Protein AF-A3IUS6-F1 (afdb_monomer_lite)

Foldseek 3Di:
DDPVVVLVVDQADPLPRHSQKDFDFADPVRHTDIDHPVAAAAEEAPDPVCPVVPDPSRYHHDDPPPPPPDDDDDDDDDPDDPVRHVVVVVVVVCCVVVPVCPPPPDPNPDPDPVVVVVSVVVCVVVVVVVVVVD

Radius of gyration: 18.73 Å; chains: 1; bounding box: 46×40×48 Å

Secondary structure (DSSP, 8-state):
--GGGGTTTSPPPTTT----EEEEEE-TT-PEEEEESS---EEE-S-GGGTTTS-GGGEEE--TT----S------S----THHHHHHHHHHHHHHHH-GGGSTTSTT--S-HHHHHHHHHHHHHHHHHHHHT-

pLDDT: mean 70.01, std 17.96, range [26.89, 92.12]

Organism: NCBI:txid391612

Sequence (134 aa):
MDKESFFSSRPPCPYCGSHQILKNGSTHHKKPKFLCKEYGKFYTDLWESYCGVIPQERHYPSTKKSGETTRIEQGNASRFPRQAQVLFERLNNTLRHRCSRLVRKNLAFSKNFFNHEGAILYFIHHYNEEILST

Struct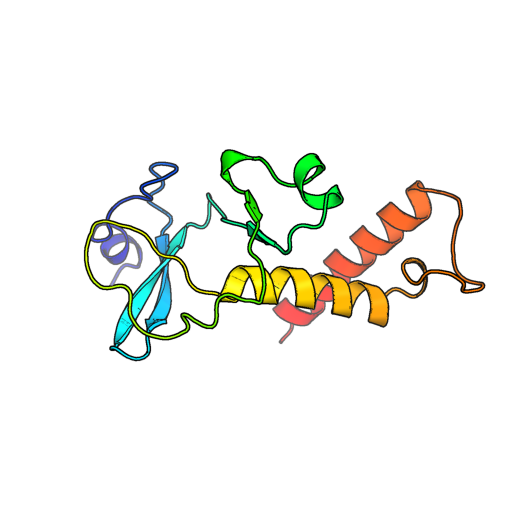ure (mmCIF, N/CA/C/O backbone):
data_AF-A3IUS6-F1
#
_entry.id   AF-A3IUS6-F1
#
loop_
_atom_site.group_PDB
_atom_site.id
_atom_site.type_symbol
_atom_site.label_atom_id
_atom_site.label_alt_id
_atom_site.label_comp_id
_atom_site.label_asym_id
_atom_site.label_entity_id
_atom_site.label_seq_id
_atom_site.pdbx_PDB_ins_code
_atom_site.Cartn_x
_atom_site.Cartn_y
_atom_site.Cartn_z
_atom_site.occupancy
_atom_site.B_iso_or_equiv
_atom_site.auth_seq_id
_atom_site.auth_comp_id
_atom_site.auth_asym_id
_atom_site.auth_atom_id
_atom_site.pdbx_PDB_model_num
ATOM 1 N N . MET A 1 1 ? -12.407 -17.652 28.741 1.00 43.22 1 MET A N 1
ATOM 2 C CA . MET A 1 1 ? -13.001 -16.320 28.472 1.00 43.22 1 MET A CA 1
ATOM 3 C C . MET A 1 1 ? -12.761 -16.037 27.010 1.00 43.22 1 MET A C 1
ATOM 5 O O . MET A 1 1 ? -11.655 -15.687 26.604 1.00 43.22 1 MET A O 1
ATOM 9 N N . ASP A 1 2 ? -13.770 -16.347 26.213 1.00 38.16 2 ASP A N 1
ATOM 10 C CA . ASP A 1 2 ? -13.546 -16.851 24.866 1.00 38.16 2 ASP A CA 1
ATOM 11 C C . ASP A 1 2 ? -13.690 -15.693 23.883 1.00 38.16 2 ASP A C 1
ATOM 13 O O . ASP A 1 2 ? -14.685 -14.962 23.903 1.00 38.16 2 ASP A O 1
ATOM 17 N N . LYS A 1 3 ? -12.654 -15.497 23.055 1.00 47.94 3 LYS A N 1
ATOM 18 C CA . LYS A 1 3 ? -12.496 -14.359 22.129 1.00 47.94 3 LYS A CA 1
ATOM 19 C C . LYS A 1 3 ? -13.707 -14.158 21.205 1.00 47.94 3 LYS A C 1
ATOM 21 O O . LYS A 1 3 ? -13.915 -13.049 20.724 1.00 47.94 3 LYS A O 1
ATOM 26 N N . GLU A 1 4 ? -14.508 -15.200 21.004 1.00 45.62 4 GLU A N 1
ATOM 27 C CA . GLU A 1 4 ? -15.715 -15.212 20.174 1.00 45.62 4 GLU A CA 1
ATOM 28 C C . GLU A 1 4 ? -16.864 -14.370 20.749 1.00 45.62 4 GLU A C 1
ATOM 30 O O . GLU A 1 4 ? -17.549 -13.668 20.008 1.00 45.62 4 GLU A O 1
ATOM 35 N N . SER A 1 5 ? -17.019 -14.326 22.076 1.00 43.44 5 SER A N 1
ATOM 36 C CA . SER A 1 5 ? -18.108 -13.581 22.738 1.00 43.44 5 SER A CA 1
ATOM 37 C C . SER A 1 5 ? -17.967 -12.052 22.655 1.00 43.44 5 SER A C 1
ATOM 39 O O . SER A 1 5 ? -18.907 -11.316 22.946 1.00 43.44 5 SER A O 1
ATOM 41 N N . PHE A 1 6 ? -16.804 -11.549 22.227 1.00 49.06 6 PHE A N 1
ATOM 42 C CA . PHE A 1 6 ? -16.534 -10.114 22.093 1.00 49.06 6 PHE A CA 1
ATOM 43 C C . PHE A 1 6 ? -16.810 -9.567 20.678 1.00 49.06 6 PHE A C 1
ATOM 45 O O . PHE A 1 6 ? -16.893 -8.347 20.497 1.00 49.06 6 PHE A O 1
ATOM 52 N N . PHE A 1 7 ? -16.943 -10.439 19.669 1.00 49.06 7 PHE A N 1
ATOM 53 C CA . PHE A 1 7 ? -17.258 -10.049 18.286 1.00 49.06 7 PHE A CA 1
ATOM 54 C C . PHE A 1 7 ? -18.763 -9.866 18.050 1.00 49.06 7 PHE A C 1
ATOM 56 O O . PHE A 1 7 ? -19.148 -9.033 17.233 1.00 49.06 7 PHE A O 1
ATOM 63 N N . SER A 1 8 ? -19.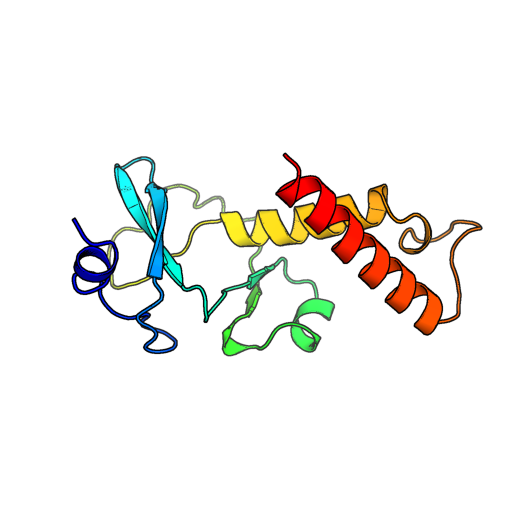608 -10.558 18.815 1.00 48.47 8 SER A N 1
ATOM 64 C CA . SER A 1 8 ? -21.072 -10.549 18.677 1.00 48.47 8 SER A CA 1
ATOM 65 C C . SER A 1 8 ? -21.768 -9.268 19.162 1.00 48.47 8 SER A C 1
ATOM 67 O O . SER A 1 8 ? 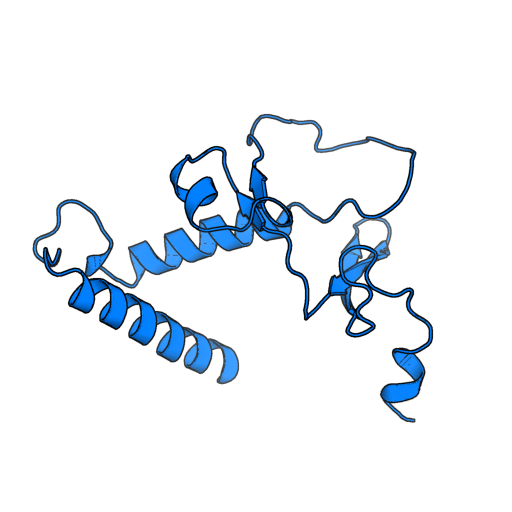-22.931 -9.052 18.841 1.00 48.47 8 SER A O 1
ATOM 69 N N . SER A 1 9 ? -21.078 -8.379 19.889 1.00 59.34 9 SER A N 1
ATOM 70 C CA . SER A 1 9 ? -21.637 -7.098 20.367 1.00 59.34 9 SER A CA 1
ATOM 71 C C . SER A 1 9 ? -21.362 -5.901 19.445 1.00 59.34 9 SER A C 1
ATOM 73 O O . SER A 1 9 ? -21.796 -4.783 19.734 1.00 59.34 9 SER A O 1
ATOM 75 N N . ARG A 1 10 ? -20.624 -6.092 18.343 1.00 67.56 10 ARG A N 1
ATOM 76 C CA . ARG A 1 10 ? -20.264 -5.008 17.414 1.00 67.56 10 ARG A CA 1
ATOM 77 C C . ARG A 1 10 ? -21.195 -5.025 16.203 1.00 67.56 10 ARG A C 1
ATOM 79 O O . ARG A 1 10 ? -21.385 -6.092 15.621 1.00 67.56 10 ARG A O 1
ATOM 86 N N . PRO A 1 11 ? -21.746 -3.869 15.786 1.00 71.06 11 PRO A N 1
ATOM 87 C CA . PRO A 1 11 ? -22.602 -3.826 14.607 1.00 71.06 11 PRO A CA 1
ATOM 88 C C . PRO A 1 11 ? -21.811 -4.283 13.370 1.00 71.06 11 PRO A C 1
ATOM 90 O O . PRO A 1 11 ? -20.635 -3.926 13.272 1.00 71.06 11 PRO A O 1
ATOM 93 N N . PRO A 1 12 ? -22.417 -5.051 12.443 1.00 77.06 12 PRO A N 1
ATOM 94 C CA . PRO A 1 12 ? -21.766 -5.468 11.204 1.00 77.06 12 PRO A CA 1
ATOM 95 C C . PRO A 1 12 ? -21.303 -4.273 10.373 1.00 77.06 12 PRO A C 1
ATOM 97 O O . PRO A 1 12 ? -21.762 -3.139 10.541 1.00 77.06 12 PRO A O 1
ATOM 100 N N . CYS A 1 13 ? -20.374 -4.529 9.456 1.00 78.06 13 CYS A N 1
ATOM 101 C CA . CYS A 1 13 ? -19.839 -3.491 8.596 1.00 78.06 13 CYS A CA 1
ATOM 102 C C . CYS A 1 13 ? -20.983 -2.937 7.735 1.00 78.06 13 CYS A C 1
ATOM 104 O O . CYS A 1 13 ? -21.588 -3.706 6.991 1.00 78.06 13 CYS A O 1
ATOM 106 N N . PRO A 1 14 ? -21.258 -1.623 7.751 1.00 77.69 14 PRO A N 1
ATOM 107 C CA . PRO A 1 14 ? -22.374 -1.058 6.991 1.00 77.69 14 PRO A CA 1
ATOM 108 C C . PRO A 1 14 ? -22.154 -1.080 5.468 1.00 77.69 14 PRO A C 1
ATOM 110 O O . PRO A 1 14 ? -23.047 -0.692 4.729 1.00 77.69 14 PRO A O 1
ATOM 113 N N . TYR A 1 15 ? -20.971 -1.500 5.001 1.00 77.00 15 TYR A N 1
ATOM 114 C CA . TYR A 1 15 ? -20.605 -1.542 3.581 1.00 77.00 15 TYR A CA 1
ATOM 115 C C . TYR A 1 15 ? -20.627 -2.951 2.990 1.00 77.00 15 TYR A C 1
ATOM 117 O O . TYR A 1 15 ? -21.012 -3.119 1.843 1.00 77.00 15 TYR A O 1
ATOM 125 N N . CYS A 1 16 ? -20.211 -3.960 3.760 1.00 80.56 16 CYS A N 1
ATOM 126 C CA . CYS A 1 16 ? -20.125 -5.342 3.279 1.00 80.56 16 CYS A CA 1
ATOM 127 C C . CYS A 1 16 ? -20.898 -6.352 4.137 1.00 80.56 16 CYS A C 1
ATOM 129 O O . CYS A 1 16 ? -20.854 -7.540 3.851 1.00 80.56 16 CYS A O 1
ATOM 131 N N . GLY A 1 17 ? -21.542 -5.924 5.226 1.00 80.56 17 GLY A N 1
ATOM 132 C CA . GLY A 1 17 ? -22.251 -6.813 6.154 1.00 80.56 17 GLY A CA 1
ATOM 133 C C . GLY A 1 17 ? -21.351 -7.672 7.051 1.00 80.56 17 GLY A C 1
ATOM 134 O O . GLY A 1 17 ? -21.850 -8.346 7.944 1.00 80.56 17 GLY A O 1
ATOM 135 N N . SER A 1 18 ? -20.028 -7.627 6.872 1.00 80.69 18 SER A N 1
ATOM 136 C CA . SER A 1 18 ? -19.083 -8.464 7.617 1.00 80.69 18 SER A CA 1
ATOM 137 C C . SER A 1 18 ? -19.109 -8.229 9.128 1.00 80.69 18 SER A C 1
ATOM 139 O O . SER A 1 18 ? -19.086 -7.084 9.594 1.00 80.69 18 SER A O 1
ATOM 141 N N . HIS A 1 19 ? -19.033 -9.317 9.895 1.00 81.12 19 HIS A N 1
ATOM 142 C CA . HIS A 1 19 ? -18.819 -9.295 11.345 1.00 81.12 19 HIS A CA 1
ATOM 143 C C . HIS A 1 19 ? -17.333 -9.262 11.742 1.00 81.12 19 HIS A C 1
ATOM 145 O O . HIS A 1 19 ? -17.008 -9.139 12.925 1.00 81.12 19 HIS A O 1
ATOM 151 N N . GLN A 1 20 ? -16.405 -9.302 10.777 1.00 78.88 20 GLN A N 1
ATOM 152 C CA . GLN A 1 20 ? -14.964 -9.250 11.038 1.00 78.88 20 GLN A CA 1
ATOM 153 C C . GLN A 1 20 ? -14.476 -7.820 11.327 1.00 78.88 20 GLN A C 1
ATOM 155 O O . GLN A 1 20 ? -13.698 -7.229 10.568 1.00 78.88 20 GLN A O 1
ATOM 160 N N . ILE A 1 21 ? -14.941 -7.244 12.439 1.00 76.50 21 ILE A N 1
ATOM 161 C CA . ILE A 1 21 ? -14.640 -5.864 12.830 1.00 76.50 21 ILE A CA 1
ATOM 162 C C . ILE A 1 21 ? -13.682 -5.797 14.019 1.00 76.50 21 ILE A C 1
ATOM 164 O O . ILE A 1 21 ? -14.003 -6.122 15.167 1.00 76.50 21 ILE A O 1
ATOM 168 N N . LEU A 1 22 ? -12.500 -5.251 13.757 1.00 76.88 22 LEU A N 1
ATOM 169 C CA . LEU A 1 22 ? -11.464 -4.981 14.744 1.00 76.88 22 LEU A CA 1
ATOM 170 C C . LEU A 1 22 ? -11.601 -3.572 15.324 1.00 76.88 22 LEU A C 1
ATOM 172 O O . LEU A 1 22 ? -12.021 -2.644 14.641 1.00 76.88 22 LEU A O 1
ATOM 176 N N . LYS A 1 23 ? -11.193 -3.383 16.582 1.00 72.06 23 LYS A N 1
ATOM 177 C CA . LYS A 1 23 ? -11.064 -2.045 17.175 1.00 72.06 23 LYS A CA 1
ATOM 178 C C . LYS A 1 23 ? -9.696 -1.492 16.773 1.00 72.06 23 LYS A C 1
ATOM 180 O O . LYS A 1 23 ? -8.691 -2.140 17.031 1.00 72.06 23 LYS A O 1
ATOM 185 N N . ASN A 1 24 ? -9.660 -0.311 16.166 1.00 73.50 24 ASN A N 1
ATOM 186 C CA . ASN A 1 24 ? -8.455 0.332 15.636 1.00 73.50 24 ASN A CA 1
ATOM 187 C C . ASN A 1 24 ? -8.134 1.632 16.397 1.00 73.50 24 ASN A C 1
ATOM 189 O O . ASN A 1 24 ? -8.155 2.735 15.845 1.00 73.50 24 ASN A O 1
ATOM 193 N N . GLY A 1 25 ? -7.913 1.499 17.706 1.00 72.88 25 GLY A N 1
ATOM 194 C CA . GLY A 1 25 ? -7.660 2.621 18.611 1.00 72.88 25 GLY A CA 1
ATOM 195 C C . GLY A 1 25 ? -8.907 3.451 18.938 1.00 72.88 25 GLY A C 1
ATOM 196 O O . GLY A 1 25 ? -10.044 2.982 18.842 1.00 72.88 25 GLY A O 1
ATOM 197 N N . SER A 1 26 ? -8.678 4.700 19.342 1.00 74.00 26 SER A N 1
ATOM 198 C CA . SER A 1 26 ? -9.722 5.660 19.707 1.00 74.00 26 SER A CA 1
ATOM 199 C C . SER A 1 26 ? -9.434 7.035 19.100 1.00 74.00 26 SER A C 1
ATOM 201 O O . SER A 1 26 ? -8.311 7.343 18.696 1.00 74.00 26 SER A O 1
ATOM 203 N N . THR A 1 27 ? -10.454 7.877 18.977 1.00 71.19 27 THR A N 1
ATOM 204 C CA . THR A 1 27 ? -10.281 9.298 18.647 1.00 71.19 27 THR A CA 1
ATOM 205 C C . THR A 1 27 ? -9.746 10.073 19.855 1.00 71.19 27 THR A C 1
ATOM 207 O O . THR A 1 27 ? -9.766 9.569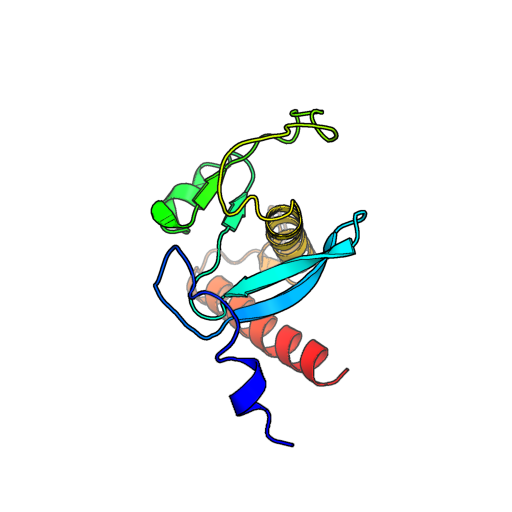 20.976 1.00 71.19 27 THR A O 1
ATOM 210 N N . HIS A 1 28 ? -9.325 11.325 19.642 1.00 66.19 28 HIS A N 1
ATOM 211 C CA . HIS A 1 28 ? -8.977 12.251 20.728 1.00 66.19 28 HIS A CA 1
ATOM 212 C C . HIS A 1 28 ? -10.104 12.363 21.778 1.00 66.19 28 HIS A C 1
ATOM 214 O O . HIS A 1 28 ? -9.852 12.374 22.975 1.00 66.19 28 HIS A O 1
ATOM 220 N N . HIS A 1 29 ? -11.368 12.306 21.339 1.00 76.56 29 HIS A N 1
ATOM 221 C CA . HIS A 1 29 ? -12.554 12.270 22.207 1.00 76.56 29 HIS A CA 1
ATOM 222 C C . HIS A 1 29 ? -12.855 10.883 22.804 1.00 76.56 29 HIS A C 1
ATOM 224 O O . HIS A 1 29 ? -13.990 10.613 23.187 1.00 76.56 29 HIS A O 1
ATOM 230 N N . LYS A 1 30 ? -11.879 9.967 22.822 1.00 73.75 30 LYS A N 1
ATOM 231 C CA . LYS A 1 30 ? -11.981 8.594 23.349 1.00 73.75 30 LYS A CA 1
ATOM 232 C C . LYS A 1 30 ? -13.057 7.712 22.692 1.00 73.75 30 LYS A C 1
ATOM 234 O O . LYS A 1 30 ? -13.296 6.603 23.162 1.00 73.75 30 LYS A O 1
ATOM 239 N N . LYS A 1 31 ? -13.659 8.135 21.571 1.00 74.06 31 LYS A N 1
ATOM 240 C CA . LYS A 1 31 ? -14.602 7.293 20.816 1.00 74.06 31 LYS A CA 1
ATOM 241 C C . LYS A 1 31 ? -13.833 6.161 20.128 1.00 74.06 31 LYS A C 1
ATOM 243 O O . LYS A 1 31 ? -12.838 6.458 19.458 1.00 74.06 31 LYS A O 1
ATOM 248 N N . PRO A 1 32 ? -14.257 4.893 20.265 1.00 69.38 32 PRO A N 1
ATOM 249 C CA . PRO A 1 32 ? -13.564 3.773 19.647 1.00 69.38 32 PRO A CA 1
ATOM 250 C C . PRO A 1 32 ? -13.644 3.877 18.123 1.00 69.38 32 PRO A C 1
ATOM 252 O O . PRO A 1 32 ? -14.680 4.229 17.559 1.00 69.38 32 PRO A O 1
ATOM 255 N N . LYS A 1 33 ? -12.536 3.568 17.457 1.00 72.19 33 LYS A N 1
ATOM 256 C CA . LYS A 1 33 ? -12.489 3.395 16.006 1.00 72.19 33 LYS A CA 1
ATOM 257 C C . LYS A 1 33 ? -12.570 1.915 15.687 1.00 72.19 33 LYS A C 1
ATOM 259 O O . LYS A 1 33 ? -12.034 1.091 16.425 1.00 72.19 33 LYS A O 1
ATOM 264 N N . PHE A 1 34 ? -13.183 1.594 14.559 1.00 74.75 34 PHE A N 1
ATOM 265 C CA . PHE A 1 34 ? -13.336 0.226 14.094 1.00 74.75 34 PHE A CA 1
ATOM 266 C C . PHE A 1 34 ? -12.820 0.081 12.661 1.00 74.75 34 PHE A C 1
ATOM 268 O O . PHE A 1 34 ? -12.863 1.037 11.887 1.00 74.75 34 PHE A O 1
ATOM 275 N N . LEU A 1 35 ? -12.304 -1.098 12.329 1.00 73.25 35 LEU A N 1
ATOM 276 C CA . LEU A 1 35 ? -11.772 -1.464 11.022 1.00 73.25 35 LEU A CA 1
ATOM 277 C C . LEU A 1 35 ? -12.378 -2.806 10.605 1.00 73.25 35 LEU A C 1
ATOM 279 O O . LEU A 1 35 ? -12.314 -3.769 11.367 1.00 73.25 35 LEU A O 1
ATOM 283 N N . CYS A 1 36 ? -12.949 -2.867 9.405 1.00 80.69 36 CYS A N 1
ATOM 284 C CA . CYS A 1 36 ? -13.383 -4.121 8.800 1.00 80.69 36 CYS A CA 1
ATOM 285 C C . CYS A 1 36 ? -12.180 -4.799 8.131 1.00 80.69 36 CYS A C 1
ATOM 287 O O . CYS A 1 36 ? -11.440 -4.136 7.405 1.00 80.69 36 CYS A O 1
ATOM 289 N N . LYS A 1 37 ? -11.981 -6.100 8.370 1.00 77.88 37 LYS A N 1
ATOM 290 C CA . LYS A 1 37 ? -10.917 -6.871 7.703 1.00 77.88 37 LYS A CA 1
ATOM 291 C C . LYS A 1 37 ? -11.202 -7.128 6.223 1.00 77.88 37 LYS A C 1
ATOM 293 O O . LYS A 1 37 ? -10.272 -7.180 5.430 1.00 77.88 37 LYS A O 1
ATOM 298 N N . GLU A 1 38 ? -12.472 -7.278 5.866 1.00 77.94 38 GLU A N 1
ATOM 299 C CA . GLU A 1 38 ? -12.891 -7.686 4.520 1.00 77.94 38 GLU A CA 1
ATOM 300 C C . GLU A 1 38 ? -13.137 -6.493 3.587 1.00 77.94 38 GLU A C 1
ATOM 302 O O . GLU A 1 38 ? -13.006 -6.612 2.371 1.00 77.94 38 GLU A O 1
ATOM 307 N N . TYR A 1 39 ? -13.454 -5.319 4.142 1.00 76.12 39 TYR A N 1
ATOM 308 C CA . TYR A 1 39 ? -13.745 -4.115 3.367 1.00 76.12 39 TYR A CA 1
ATOM 309 C C . TYR A 1 39 ? -12.861 -2.943 3.791 1.00 76.12 39 TYR A C 1
ATOM 311 O O . TYR A 1 39 ? -13.039 -2.345 4.855 1.00 76.12 39 TYR A O 1
ATOM 319 N N . GLY A 1 40 ? -11.911 -2.601 2.920 1.00 75.38 40 GLY A N 1
ATOM 320 C CA . GLY A 1 40 ? -11.021 -1.453 3.069 1.00 75.38 40 GLY A CA 1
ATOM 321 C C . GLY A 1 40 ? -11.499 -0.240 2.273 1.00 75.38 40 GLY A C 1
ATOM 322 O O . GLY A 1 40 ? -11.955 -0.374 1.141 1.00 75.38 40 GLY A O 1
ATOM 323 N N . LYS A 1 41 ? -11.350 0.952 2.856 1.00 75.44 41 LYS A N 1
ATOM 324 C CA . LYS A 1 41 ? -11.527 2.232 2.160 1.00 75.44 41 LYS A CA 1
ATOM 325 C C . LYS A 1 41 ? -10.169 2.849 1.858 1.00 75.44 41 LYS A C 1
ATOM 327 O O . LYS A 1 41 ? -9.334 2.949 2.759 1.00 75.44 41 LYS A O 1
ATOM 332 N N . PHE A 1 42 ? -9.982 3.319 0.632 1.00 74.94 42 PHE A N 1
ATOM 333 C CA . PHE A 1 42 ? -8.750 3.948 0.177 1.00 74.94 42 PHE A CA 1
ATOM 334 C C . PHE A 1 42 ? -8.996 5.423 -0.074 1.00 74.94 42 PHE A C 1
ATOM 336 O O . PHE A 1 42 ? -9.763 5.805 -0.954 1.00 74.94 42 PHE A O 1
ATOM 343 N N . TYR A 1 43 ? -8.324 6.250 0.711 1.00 73.62 43 TYR A N 1
ATOM 344 C CA . TYR A 1 43 ? -8.305 7.683 0.490 1.00 73.62 43 TYR A CA 1
ATOM 345 C C . TYR A 1 43 ? -7.032 7.998 -0.270 1.00 73.62 43 TYR A C 1
ATOM 347 O O . TYR A 1 43 ? -5.964 7.538 0.123 1.00 73.62 43 TYR A O 1
ATOM 355 N N . THR A 1 44 ? -7.123 8.746 -1.353 1.00 73.25 44 THR A N 1
ATOM 356 C CA . THR A 1 44 ? -5.949 9.120 -2.146 1.00 73.25 44 THR A CA 1
ATOM 357 C C . THR A 1 44 ? -6.012 10.599 -2.476 1.00 73.25 44 THR A C 1
ATOM 359 O O . THR A 1 44 ? -7.043 11.240 -2.275 1.00 73.25 44 THR A O 1
ATOM 362 N N . ASP A 1 45 ? -4.927 11.151 -3.005 1.00 73.19 45 ASP A N 1
ATOM 363 C CA . ASP A 1 45 ? -5.027 12.419 -3.720 1.00 73.19 45 ASP A CA 1
ATOM 364 C C . ASP A 1 45 ? -5.807 12.228 -5.041 1.00 73.19 45 ASP A C 1
ATOM 366 O O . ASP A 1 45 ? -6.185 11.112 -5.415 1.00 73.19 45 ASP A O 1
ATOM 370 N N . LEU A 1 46 ? -6.096 13.333 -5.731 1.00 73.62 46 LEU A N 1
ATOM 371 C CA . LEU A 1 46 ? -6.819 13.347 -7.009 1.00 73.62 46 LEU A CA 1
ATOM 372 C C . LEU A 1 46 ? -5.970 12.826 -8.188 1.00 73.62 46 LEU A C 1
ATOM 374 O O . LEU A 1 46 ? -6.178 13.249 -9.325 1.00 73.62 46 LEU A O 1
ATOM 378 N N . TRP A 1 47 ? -4.978 11.962 -7.953 1.00 80.56 47 TRP A N 1
ATOM 379 C CA . TRP A 1 47 ? -4.178 11.428 -9.045 1.00 80.56 47 TRP A CA 1
ATOM 380 C C . TRP A 1 47 ? -4.967 10.385 -9.846 1.00 80.56 47 TRP A C 1
ATOM 382 O O . TRP A 1 47 ? -5.396 9.355 -9.324 1.00 80.56 47 TRP A O 1
ATOM 392 N N . GLU A 1 48 ? -5.129 10.663 -11.140 1.00 81.50 48 GLU A N 1
ATOM 393 C CA . GLU A 1 48 ? -5.963 9.899 -12.076 1.00 81.50 48 GLU A CA 1
ATOM 394 C C . GLU A 1 48 ? -5.625 8.405 -12.134 1.00 81.50 48 GLU A C 1
ATOM 396 O O . GLU A 1 48 ? -6.515 7.570 -12.283 1.00 81.50 48 GLU A O 1
ATOM 401 N N . SER A 1 49 ? -4.357 8.035 -11.930 1.00 81.88 49 SER A N 1
ATOM 402 C CA . SER A 1 49 ? -3.942 6.630 -11.948 1.00 81.88 49 SER A CA 1
ATOM 403 C C . SER A 1 49 ? -4.652 5.770 -10.901 1.00 81.88 49 SER A C 1
ATOM 405 O O . SER A 1 49 ? -4.754 4.561 -11.084 1.00 81.88 49 SER A O 1
ATOM 407 N N . TYR A 1 50 ? -5.140 6.354 -9.802 1.00 80.56 50 TYR A N 1
ATOM 408 C CA . TYR A 1 50 ? -5.840 5.589 -8.769 1.00 80.56 50 TYR A CA 1
ATOM 409 C C . TYR A 1 50 ? -7.237 5.149 -9.185 1.00 80.56 50 TYR A C 1
ATOM 411 O O . TYR A 1 50 ? -7.662 4.075 -8.764 1.00 80.56 50 TYR A O 1
ATOM 419 N N . CYS A 1 51 ? -7.904 5.905 -10.058 1.00 81.00 51 CYS A N 1
ATOM 420 C CA . CYS A 1 51 ? -9.243 5.573 -10.543 1.00 81.00 51 CYS A CA 1
ATOM 421 C C . CYS A 1 51 ? -9.272 4.232 -11.296 1.00 81.00 51 CYS A C 1
ATOM 423 O O . CYS A 1 51 ? -10.272 3.525 -11.252 1.00 81.00 51 CYS A O 1
ATOM 425 N N . GLY A 1 52 ? -8.174 3.869 -11.971 1.00 83.06 52 GLY A N 1
ATOM 426 C CA . GLY A 1 52 ? -8.059 2.608 -12.711 1.00 83.06 52 GLY A CA 1
ATOM 427 C C . GLY A 1 52 ? -7.576 1.411 -11.884 1.00 83.06 52 GLY A C 1
ATOM 428 O O . GLY A 1 52 ? -7.614 0.288 -12.374 1.00 83.06 52 GLY A O 1
ATOM 429 N N . VAL A 1 53 ? -7.097 1.633 -10.655 1.00 83.81 53 VAL A N 1
ATOM 430 C CA . VAL A 1 53 ? -6.488 0.585 -9.808 1.00 83.81 53 VAL A CA 1
ATOM 431 C C . VAL A 1 53 ? -7.358 0.262 -8.595 1.00 83.81 53 VAL A C 1
ATOM 433 O O . VAL A 1 53 ? -7.422 -0.886 -8.155 1.00 83.81 53 VAL A O 1
ATOM 436 N N . ILE A 1 54 ? -8.028 1.266 -8.031 1.00 82.38 54 ILE A N 1
ATOM 437 C CA . ILE A 1 54 ? -8.843 1.128 -6.826 1.00 82.38 54 ILE A CA 1
ATOM 438 C C . ILE A 1 54 ? -10.316 1.066 -7.241 1.00 82.38 54 ILE A C 1
ATOM 440 O O . ILE A 1 54 ? -10.770 1.958 -7.953 1.00 82.38 54 ILE A O 1
ATOM 444 N N . PRO A 1 55 ? -11.099 0.073 -6.776 1.00 85.31 55 PRO A N 1
ATOM 445 C CA . PRO A 1 55 ? -12.523 0.015 -7.091 1.00 85.31 55 PRO A CA 1
ATOM 446 C C . PRO A 1 55 ? -13.251 1.280 -6.648 1.00 85.31 55 PRO A C 1
ATOM 448 O O . PRO A 1 55 ? -13.060 1.736 -5.519 1.00 85.31 55 PRO A O 1
ATOM 451 N N . GLN A 1 56 ? -14.116 1.804 -7.515 1.00 83.75 56 GLN A N 1
ATOM 452 C CA . GLN A 1 56 ? -14.793 3.088 -7.324 1.00 83.75 56 GLN A CA 1
ATOM 453 C C . GLN A 1 56 ? -15.577 3.160 -6.002 1.00 83.75 56 GLN A C 1
ATOM 455 O O . GLN A 1 56 ? -15.536 4.167 -5.307 1.00 83.75 56 GLN A O 1
ATOM 460 N N . GLU A 1 57 ? -16.204 2.057 -5.590 1.00 82.56 57 GLU A N 1
ATOM 461 C CA . GLU A 1 57 ? -16.940 1.922 -4.318 1.00 82.56 57 GLU A CA 1
ATOM 462 C C . GLU A 1 57 ? -16.043 2.063 -3.071 1.00 82.56 57 GLU A C 1
ATOM 464 O O . GLU A 1 57 ? -16.507 2.366 -1.966 1.00 82.56 57 GLU A O 1
ATOM 469 N N . ARG A 1 58 ? -14.739 1.820 -3.239 1.00 80.38 58 ARG A N 1
ATOM 470 C CA . ARG A 1 58 ? -13.714 1.842 -2.187 1.00 80.38 58 ARG A CA 1
ATOM 471 C C . ARG A 1 58 ? -12.789 3.055 -2.285 1.00 80.38 58 ARG A C 1
ATOM 473 O O . ARG A 1 58 ? -12.014 3.275 -1.351 1.00 80.38 58 ARG A O 1
ATOM 480 N N . HIS A 1 59 ? -12.855 3.821 -3.375 1.00 82.06 59 HIS A N 1
ATOM 481 C CA . HIS A 1 59 ? -11.971 4.946 -3.672 1.00 82.06 59 HIS A CA 1
ATOM 482 C C . HIS A 1 59 ? -12.589 6.280 -3.244 1.00 82.06 59 HIS A C 1
ATOM 484 O O . HIS A 1 59 ? -13.661 6.666 -3.695 1.00 82.06 59 HIS A O 1
ATOM 490 N N . TYR A 1 60 ? -11.890 7.004 -2.372 1.00 76.81 60 TYR A N 1
ATOM 491 C CA . TYR A 1 60 ? -12.319 8.294 -1.833 1.00 76.81 60 TYR A CA 1
ATOM 492 C C . TYR A 1 60 ? -11.232 9.352 -2.071 1.00 76.81 60 TYR A C 1
ATOM 494 O O . TYR A 1 60 ? -10.423 9.618 -1.172 1.00 76.81 60 TYR A O 1
ATOM 502 N N . PRO A 1 61 ? -11.162 9.946 -3.273 1.00 73.56 61 PRO A N 1
ATOM 503 C CA . PRO A 1 61 ? -10.168 10.966 -3.571 1.00 73.56 61 PRO A CA 1
ATOM 504 C C . PRO A 1 61 ? -10.428 12.245 -2.757 1.00 73.56 61 PRO A C 1
ATOM 506 O O . PRO A 1 61 ? -11.566 12.691 -2.616 1.00 73.56 61 PRO A O 1
ATOM 509 N N . SER A 1 62 ? -9.374 12.841 -2.198 1.00 71.62 62 SER A N 1
ATOM 510 C CA . SER A 1 62 ? -9.463 14.002 -1.306 1.00 71.62 62 SER A CA 1
ATOM 511 C C . SER A 1 62 ? -8.310 14.981 -1.535 1.00 71.62 62 SER A C 1
ATOM 513 O O . SER A 1 62 ? -7.152 14.588 -1.684 1.00 71.62 62 SER A O 1
ATOM 515 N N . THR A 1 63 ? -8.603 16.284 -1.532 1.00 59.97 63 THR A N 1
ATOM 516 C CA . THR A 1 63 ? -7.578 17.330 -1.637 1.00 59.97 63 THR A CA 1
ATOM 517 C C . THR A 1 63 ? -7.046 17.710 -0.257 1.00 59.97 63 THR A C 1
ATOM 519 O O . THR A 1 63 ? -7.796 17.906 0.698 1.00 59.97 63 THR A O 1
ATOM 522 N N . LYS A 1 64 ? -5.721 17.886 -0.146 1.00 51.97 64 LYS A N 1
ATOM 523 C CA . LYS A 1 64 ? -5.052 18.346 1.091 1.00 51.97 64 LYS A CA 1
ATOM 524 C C . LYS A 1 64 ? -5.526 19.736 1.573 1.00 51.97 64 LYS A C 1
ATOM 526 O O . LYS A 1 64 ? -5.219 20.108 2.698 1.00 51.97 64 LYS A O 1
ATOM 531 N N . LYS A 1 65 ? -6.281 20.494 0.761 1.00 42.53 65 LYS A N 1
ATOM 532 C CA . LYS A 1 65 ? -6.793 21.846 1.066 1.00 42.53 65 LYS A CA 1
ATOM 533 C C . LYS A 1 65 ? -8.231 21.872 1.610 1.00 42.53 65 LYS A C 1
ATOM 535 O O . LYS A 1 65 ? -8.990 22.778 1.295 1.00 42.53 65 LYS A O 1
ATOM 540 N N . SER A 1 66 ? -8.595 20.941 2.483 1.00 39.72 66 SER A N 1
ATOM 541 C CA . SER A 1 66 ? -9.635 21.229 3.476 1.00 39.72 66 SER A CA 1
ATOM 542 C C . SER A 1 66 ? -8.960 21.382 4.833 1.00 39.72 66 SER A C 1
ATOM 544 O O . SER A 1 66 ? -8.788 20.434 5.595 1.00 39.72 66 SER A O 1
ATOM 546 N N . GLY A 1 67 ? -8.589 22.622 5.154 1.00 39.09 67 GLY A N 1
ATOM 547 C CA . GLY A 1 67 ? -8.294 23.061 6.520 1.00 39.09 67 GLY A CA 1
ATOM 548 C C . GLY A 1 67 ? -9.505 22.976 7.462 1.00 39.09 67 GLY A C 1
ATOM 549 O O . GLY A 1 67 ? -9.527 23.647 8.483 1.00 39.09 67 GLY A O 1
ATOM 550 N N . GLU A 1 68 ? -10.496 22.132 7.171 1.00 36.66 68 GLU A N 1
ATOM 551 C CA . GLU A 1 68 ? -11.559 21.725 8.090 1.00 36.66 68 GLU A CA 1
ATOM 552 C C . GLU A 1 68 ? -11.078 20.528 8.916 1.00 36.66 68 GLU A C 1
ATOM 554 O O . GLU A 1 68 ? -11.680 19.455 9.000 1.00 36.66 68 GLU A O 1
ATOM 559 N N . THR A 1 69 ? -9.922 20.702 9.550 1.00 35.56 69 THR A N 1
ATOM 560 C CA . THR A 1 69 ? -9.399 19.768 10.545 1.00 35.56 69 THR A CA 1
ATOM 561 C C . THR A 1 69 ? -10.145 19.844 11.880 1.00 35.56 69 THR A C 1
ATOM 563 O O . THR A 1 69 ? -9.800 19.090 12.790 1.00 35.56 69 THR A O 1
ATOM 566 N N . THR A 1 70 ? -11.200 20.657 11.986 1.00 29.59 70 THR A N 1
ATOM 567 C CA . THR A 1 70 ? -11.967 20.871 13.214 1.00 29.59 70 THR A CA 1
ATOM 568 C C . THR A 1 70 ? -13.440 21.100 12.861 1.00 29.59 70 THR A C 1
ATOM 570 O O . THR A 1 70 ? -13.757 22.051 12.164 1.00 29.59 70 THR A O 1
ATOM 573 N N . ARG A 1 71 ? -14.330 20.245 13.383 1.00 31.94 71 ARG A N 1
ATOM 574 C CA . ARG A 1 71 ? -15.795 20.425 13.449 1.00 31.94 71 ARG A CA 1
ATOM 575 C C . ARG A 1 71 ? -16.590 20.350 12.128 1.00 31.94 71 ARG A C 1
ATOM 577 O O . ARG A 1 71 ? -16.909 21.353 11.515 1.00 31.94 71 ARG A O 1
ATOM 584 N N . ILE A 1 72 ? -17.085 19.147 11.823 1.00 28.25 72 ILE A N 1
ATOM 585 C CA . ILE A 1 72 ? -18.445 18.985 11.283 1.00 28.25 72 ILE A CA 1
ATOM 586 C C . ILE A 1 72 ? -19.141 17.974 12.188 1.00 28.25 72 ILE A C 1
ATOM 588 O O . ILE A 1 72 ? -18.860 16.772 12.173 1.00 28.25 72 ILE A O 1
ATOM 592 N N . GLU A 1 73 ? -19.956 18.533 13.068 1.00 34.94 73 GLU A N 1
ATOM 593 C CA . GLU A 1 73 ? -20.907 17.829 13.904 1.00 34.94 73 GLU A CA 1
ATOM 594 C C . GLU A 1 73 ? -22.096 17.377 13.048 1.00 34.94 73 GLU A C 1
ATOM 596 O O . GLU A 1 73 ? -22.433 18.016 12.058 1.00 34.94 73 GLU A O 1
ATOM 601 N N . GLN A 1 74 ? -22.733 16.305 13.525 1.00 30.50 74 GLN A N 1
ATOM 602 C CA . GLN A 1 74 ? -24.085 15.840 13.201 1.00 30.50 74 GLN A CA 1
ATOM 603 C C . GLN A 1 74 ? -24.288 15.081 11.879 1.00 30.50 74 GLN A C 1
ATOM 605 O O . GLN A 1 74 ? -23.913 15.511 10.797 1.00 30.50 74 GLN A O 1
ATOM 610 N N . GLY A 1 75 ? -24.942 13.922 12.013 1.00 26.89 75 GLY A N 1
ATOM 611 C CA . GLY A 1 75 ? -25.532 13.172 10.907 1.00 26.89 75 GLY A CA 1
ATOM 612 C C . GLY A 1 75 ? -24.761 11.925 10.482 1.00 26.89 75 GLY A C 1
ATOM 613 O O . GLY A 1 75 ? -24.005 11.961 9.526 1.00 26.89 75 GLY A O 1
ATOM 614 N N . ASN A 1 76 ? -25.039 10.815 11.169 1.00 27.67 76 ASN A N 1
ATOM 615 C CA . ASN A 1 76 ? -25.073 9.447 10.635 1.00 27.67 76 ASN A CA 1
ATOM 616 C C . ASN A 1 76 ? -23.761 8.816 10.120 1.00 27.67 76 ASN A C 1
ATOM 618 O O . ASN A 1 76 ? -23.187 9.201 9.115 1.00 27.67 76 ASN A O 1
ATOM 622 N N . ALA A 1 77 ? -23.353 7.762 10.836 1.00 39.09 77 ALA A N 1
ATOM 623 C CA . ALA A 1 77 ? -22.502 6.646 10.419 1.00 39.09 77 ALA A CA 1
ATOM 624 C C . ALA A 1 77 ? -21.230 6.946 9.584 1.00 39.09 77 ALA A C 1
ATOM 626 O O . ALA A 1 77 ? -21.266 7.316 8.419 1.00 39.09 77 ALA A O 1
ATOM 627 N N . SER A 1 78 ? -20.075 6.537 10.132 1.00 35.19 78 SER A N 1
ATOM 628 C CA . SER A 1 78 ? -18.877 6.099 9.381 1.00 35.19 78 SER A CA 1
ATOM 629 C C . SER A 1 78 ? -17.935 7.141 8.739 1.00 35.19 78 SER A C 1
ATOM 631 O O . SER A 1 78 ? -17.403 6.925 7.647 1.00 35.19 78 SER A O 1
ATOM 633 N N . ARG A 1 79 ? -17.583 8.220 9.453 1.00 42.19 79 ARG A N 1
ATOM 634 C CA . ARG A 1 79 ? -16.462 9.095 9.046 1.00 42.19 79 ARG A CA 1
ATOM 635 C C . ARG A 1 79 ? -15.115 8.507 9.495 1.00 42.19 79 ARG A C 1
ATOM 637 O O . ARG A 1 79 ? -14.655 8.722 10.616 1.00 42.19 79 ARG A O 1
ATOM 644 N N . PHE A 1 80 ? -14.527 7.692 8.621 1.00 41.47 80 PHE A N 1
ATOM 645 C CA . PHE A 1 80 ? -13.220 7.056 8.800 1.00 41.47 80 PHE A CA 1
ATOM 646 C C . PHE A 1 80 ? -12.073 8.091 8.824 1.00 41.47 80 PHE A C 1
ATOM 648 O O . PHE A 1 80 ? -12.173 9.153 8.209 1.00 41.47 80 PHE A O 1
ATOM 655 N N . PRO A 1 81 ? -10.985 7.820 9.569 1.00 43.22 81 PRO A N 1
ATOM 656 C CA . PRO A 1 81 ? -9.925 8.788 9.834 1.00 43.22 81 PRO A CA 1
ATOM 657 C C . PRO A 1 81 ? -9.014 9.015 8.619 1.00 43.22 81 PRO A C 1
ATOM 659 O O . PRO A 1 81 ? -8.761 8.095 7.848 1.00 43.22 81 PRO A O 1
ATOM 662 N N . ARG A 1 82 ? -8.388 10.203 8.570 1.00 40.53 82 ARG A N 1
ATOM 663 C CA . ARG A 1 82 ? -7.280 10.636 7.679 1.00 40.53 82 ARG A CA 1
ATOM 664 C C . ARG A 1 82 ? -6.083 9.664 7.551 1.00 40.53 82 ARG A C 1
ATOM 666 O O . ARG A 1 82 ? -5.105 9.966 6.880 1.00 40.53 82 ARG A O 1
ATOM 673 N N . GLN A 1 83 ? -6.115 8.521 8.230 1.00 39.84 83 GLN A N 1
ATOM 674 C CA . GLN A 1 83 ? -5.018 7.568 8.347 1.00 39.84 83 GLN A CA 1
ATOM 675 C C . GLN A 1 83 ? -4.794 6.780 7.050 1.00 3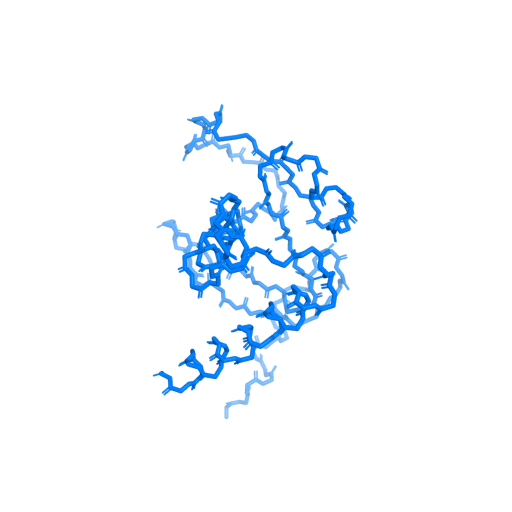9.84 83 GLN A C 1
ATOM 677 O O . GLN A 1 83 ? -3.649 6.539 6.698 1.00 39.84 83 GLN A O 1
ATOM 682 N N . ALA A 1 84 ? -5.847 6.444 6.299 1.00 44.06 84 ALA A N 1
ATOM 683 C CA . ALA A 1 84 ? -5.714 5.637 5.081 1.00 44.06 84 ALA A CA 1
ATOM 684 C C . ALA A 1 84 ? -5.046 6.382 3.903 1.00 44.06 84 ALA A C 1
ATOM 686 O O . ALA A 1 84 ? -4.255 5.768 3.193 1.00 44.06 84 ALA A O 1
ATOM 687 N N . GLN A 1 85 ? -5.248 7.700 3.756 1.00 48.06 85 GLN A N 1
ATOM 688 C CA . GLN A 1 85 ? -4.510 8.508 2.765 1.00 48.06 85 GLN A CA 1
ATOM 689 C C . GLN A 1 85 ? -3.017 8.541 3.063 1.00 48.06 85 GLN A C 1
ATOM 691 O O . GLN A 1 85 ? -2.176 8.291 2.202 1.00 48.06 85 GLN A O 1
ATOM 696 N N . VAL A 1 86 ? -2.697 8.799 4.328 1.00 53.06 86 VAL A N 1
ATOM 697 C CA . VAL A 1 86 ? -1.322 8.828 4.809 1.00 53.06 86 VAL A CA 1
ATOM 698 C C . VAL A 1 86 ? -0.652 7.461 4.629 1.00 53.06 86 VAL A C 1
ATOM 700 O O . VAL A 1 86 ? 0.534 7.417 4.326 1.00 53.06 86 VAL A O 1
ATOM 703 N N . LEU A 1 87 ? -1.385 6.350 4.765 1.00 63.12 87 LEU A N 1
ATOM 704 C CA . LEU A 1 87 ? -0.843 5.006 4.542 1.00 63.12 87 LEU A CA 1
ATOM 705 C C . LEU A 1 87 ? -0.457 4.765 3.078 1.00 63.12 87 LEU A C 1
ATOM 707 O O . LEU A 1 87 ? 0.638 4.267 2.833 1.00 63.12 87 LEU A O 1
ATOM 711 N N . PHE A 1 88 ? -1.298 5.154 2.116 1.00 69.12 88 PHE A N 1
ATOM 712 C CA . PHE A 1 88 ? -1.000 4.941 0.697 1.00 69.12 88 PHE A CA 1
ATOM 713 C C . PHE A 1 88 ? 0.166 5.820 0.213 1.00 69.12 88 PHE A C 1
ATOM 715 O O . PHE A 1 88 ? 1.097 5.332 -0.428 1.00 69.12 88 PHE A O 1
ATOM 722 N N . GLU A 1 89 ? 0.176 7.104 0.589 1.00 72.25 89 GLU A N 1
ATOM 723 C CA . GLU A 1 89 ? 1.288 8.014 0.277 1.00 72.25 89 GLU A CA 1
ATOM 724 C C . GLU A 1 89 ? 2.607 7.535 0.911 1.00 72.25 89 GLU A C 1
ATOM 726 O O . GLU A 1 89 ? 3.647 7.524 0.249 1.00 72.25 89 GLU A O 1
ATOM 731 N N . ARG A 1 90 ? 2.574 7.085 2.176 1.00 73.62 90 ARG A N 1
ATOM 732 C CA . ARG A 1 90 ? 3.754 6.528 2.858 1.00 73.62 90 ARG A CA 1
ATOM 733 C C . ARG A 1 90 ? 4.249 5.256 2.190 1.00 73.62 90 ARG A C 1
ATOM 735 O O . ARG A 1 90 ? 5.451 5.136 1.996 1.00 73.62 90 ARG A O 1
ATOM 742 N N . LEU A 1 91 ? 3.354 4.343 1.817 1.00 79.31 91 LEU A N 1
ATOM 743 C CA . LEU A 1 91 ? 3.720 3.109 1.125 1.00 79.31 91 LEU A CA 1
ATOM 744 C C . LEU A 1 91 ? 4.426 3.413 -0.198 1.00 79.31 91 LEU A C 1
ATOM 746 O O . LEU A 1 91 ? 5.507 2.887 -0.450 1.00 79.31 91 LEU A O 1
ATOM 750 N N . ASN A 1 92 ? 3.863 4.315 -1.004 1.00 79.81 92 ASN A N 1
ATOM 751 C CA . ASN A 1 92 ? 4.480 4.754 -2.253 1.00 79.81 92 ASN A CA 1
ATOM 752 C C . ASN A 1 92 ? 5.854 5.383 -2.032 1.00 79.81 92 ASN A C 1
ATOM 754 O O . ASN A 1 92 ? 6.774 5.143 -2.815 1.00 79.81 92 ASN A O 1
ATOM 758 N N . ASN A 1 93 ? 6.002 6.183 -0.977 1.00 82.81 93 ASN A N 1
ATOM 759 C CA . ASN A 1 93 ? 7.289 6.771 -0.649 1.00 82.81 93 ASN A CA 1
ATOM 760 C C . ASN A 1 93 ? 8.306 5.685 -0.265 1.00 82.81 93 ASN A C 1
ATOM 762 O O . ASN A 1 93 ? 9.396 5.639 -0.830 1.00 82.81 93 ASN A O 1
ATOM 766 N N . THR A 1 94 ? 7.932 4.754 0.616 1.00 86.25 94 THR A N 1
ATOM 767 C CA . THR A 1 94 ? 8.773 3.613 1.003 1.00 86.25 94 THR A CA 1
ATOM 768 C C . THR A 1 94 ? 9.191 2.786 -0.211 1.00 86.25 94 THR A C 1
ATOM 770 O O . THR A 1 94 ? 10.374 2.493 -0.367 1.00 86.25 94 THR A O 1
ATOM 773 N N . LEU A 1 95 ? 8.251 2.469 -1.105 1.00 86.25 95 LEU A N 1
ATOM 774 C CA . LEU A 1 95 ? 8.516 1.750 -2.351 1.00 86.25 95 LEU A CA 1
ATOM 775 C C . LEU A 1 95 ? 9.540 2.482 -3.221 1.00 86.25 95 LEU A C 1
ATOM 777 O O . LEU A 1 95 ? 10.494 1.864 -3.683 1.00 86.25 95 LEU A O 1
ATOM 781 N N . ARG A 1 96 ? 9.397 3.798 -3.415 1.00 82.75 96 ARG A N 1
ATOM 782 C CA . ARG A 1 96 ? 10.362 4.595 -4.195 1.00 82.75 96 ARG A CA 1
ATOM 783 C C . ARG A 1 96 ? 11.740 4.647 -3.544 1.00 82.75 96 ARG A C 1
ATOM 785 O O . ARG A 1 96 ? 12.739 4.577 -4.249 1.00 82.75 96 ARG A O 1
ATOM 792 N N . HIS A 1 97 ? 11.804 4.775 -2.223 1.00 84.69 97 HIS A N 1
ATOM 793 C CA . HIS A 1 97 ? 13.078 4.857 -1.511 1.00 84.69 97 HIS A CA 1
ATOM 794 C C . HIS A 1 97 ? 13.811 3.514 -1.446 1.00 84.69 97 HIS A C 1
ATOM 796 O O . HIS A 1 97 ? 15.037 3.492 -1.521 1.00 84.69 97 HIS A O 1
ATOM 802 N N . ARG A 1 98 ? 13.084 2.400 -1.314 1.00 86.06 98 ARG A N 1
ATOM 803 C CA . ARG A 1 98 ? 13.672 1.062 -1.133 1.00 86.06 98 ARG A CA 1
ATOM 804 C C . ARG A 1 98 ? 13.804 0.267 -2.430 1.00 86.06 98 ARG A C 1
ATOM 806 O O . ARG A 1 98 ? 14.665 -0.600 -2.518 1.00 86.06 98 ARG A O 1
ATOM 813 N N . CYS A 1 99 ? 12.997 0.566 -3.445 1.00 86.56 99 CYS A N 1
ATOM 814 C CA . CYS A 1 99 ? 13.073 -0.063 -4.758 1.00 86.56 99 CYS A CA 1
ATOM 815 C C . CYS A 1 99 ? 13.539 0.961 -5.799 1.00 86.56 99 CYS A C 1
ATOM 817 O O . CYS A 1 99 ? 12.739 1.673 -6.410 1.00 86.56 99 CYS A O 1
ATOM 819 N N . SER A 1 100 ? 14.856 1.012 -6.034 1.00 82.62 100 SER A N 1
ATOM 820 C CA . SER A 1 100 ? 15.460 1.943 -6.997 1.00 82.62 100 SER A CA 1
ATOM 821 C C . SER A 1 100 ? 14.856 1.802 -8.397 1.00 82.62 100 SER A C 1
ATOM 823 O O . SER A 1 100 ? 14.676 2.800 -9.084 1.00 82.62 100 SER A O 1
ATOM 825 N N . ARG A 1 101 ? 14.416 0.605 -8.799 1.00 82.69 101 ARG A N 1
ATOM 826 C CA . ARG A 1 101 ? 13.756 0.360 -10.094 1.00 82.69 101 ARG A CA 1
ATOM 827 C C . ARG A 1 101 ? 12.498 1.217 -10.319 1.00 82.69 101 ARG A C 1
ATOM 829 O O . ARG A 1 101 ? 12.169 1.492 -11.467 1.00 82.69 101 ARG A O 1
ATOM 836 N N . LEU A 1 102 ? 11.832 1.689 -9.260 1.00 80.69 102 LEU A N 1
ATOM 837 C CA . LEU A 1 102 ? 10.610 2.509 -9.334 1.00 80.69 102 LEU A CA 1
ATOM 838 C C . LEU A 1 102 ? 10.874 4.027 -9.378 1.00 80.69 102 LEU A C 1
ATOM 840 O O . LEU A 1 102 ? 9.940 4.829 -9.527 1.00 80.69 102 LEU A O 1
ATOM 844 N N . VAL A 1 103 ? 12.131 4.452 -9.238 1.00 80.38 103 VAL A N 1
ATOM 845 C CA . VAL A 1 103 ? 12.522 5.864 -9.319 1.00 80.38 103 VAL A CA 1
ATOM 846 C C . VAL A 1 103 ? 12.732 6.246 -10.788 1.00 80.38 103 VAL A C 1
ATOM 848 O O . VAL A 1 103 ? 13.474 5.598 -11.522 1.00 80.38 103 VAL A O 1
ATOM 851 N N . ARG A 1 104 ? 12.052 7.307 -11.250 1.00 69.75 104 ARG A N 1
ATOM 852 C CA . ARG A 1 104 ? 12.187 7.797 -12.634 1.00 69.75 104 ARG A CA 1
ATOM 853 C C . ARG A 1 104 ? 13.598 8.358 -12.853 1.00 69.75 104 ARG A C 1
ATOM 855 O O . ARG A 1 104 ? 14.116 9.042 -11.978 1.00 69.75 104 ARG A O 1
ATOM 862 N N . LYS A 1 105 ? 14.154 8.159 -14.056 1.00 66.50 105 LYS A N 1
ATOM 863 C CA . LYS A 1 105 ? 15.450 8.714 -14.508 1.00 66.50 105 LYS A CA 1
ATOM 864 C C . LYS A 1 105 ? 16.685 8.189 -13.758 1.00 66.50 105 LYS A C 1
ATOM 866 O O . LYS A 1 105 ? 17.615 8.948 -13.507 1.00 66.50 105 LYS A O 1
ATOM 871 N N . ASN A 1 106 ? 16.724 6.902 -13.424 1.00 69.94 106 ASN A N 1
ATOM 872 C CA . ASN A 1 106 ? 17.960 6.265 -12.970 1.00 69.94 106 ASN A CA 1
ATOM 873 C C . ASN A 1 106 ? 18.410 5.151 -13.920 1.00 69.94 106 ASN A C 1
ATOM 875 O O . ASN A 1 106 ? 17.634 4.649 -14.732 1.00 69.94 106 ASN A O 1
ATOM 879 N N . LEU A 1 107 ? 19.680 4.770 -13.795 1.00 71.19 107 LEU A N 1
ATOM 880 C CA . LEU A 1 107 ? 20.304 3.723 -14.605 1.00 71.19 107 LEU A CA 1
ATOM 881 C C . LEU A 1 107 ? 19.696 2.330 -14.345 1.00 71.19 107 LEU A C 1
ATOM 883 O O . LEU A 1 107 ? 19.765 1.456 -15.200 1.00 71.19 107 LEU A O 1
ATOM 887 N N . ALA A 1 108 ? 19.074 2.130 -13.180 1.00 71.50 108 ALA A N 1
ATOM 888 C CA . ALA A 1 108 ? 18.448 0.873 -12.772 1.00 71.50 108 ALA A CA 1
ATOM 889 C C . ALA A 1 108 ? 17.001 0.705 -13.283 1.00 71.50 108 ALA A C 1
ATOM 891 O O . ALA A 1 108 ? 16.358 -0.308 -12.991 1.00 71.50 108 ALA A O 1
ATOM 892 N N . PHE A 1 109 ? 16.463 1.675 -14.030 1.00 74.94 109 PHE A N 1
ATOM 893 C CA . PHE A 1 109 ? 15.095 1.630 -14.528 1.00 74.94 109 PHE A CA 1
ATOM 894 C C . PHE A 1 109 ? 14.967 0.599 -15.657 1.00 74.94 109 PHE A C 1
ATOM 896 O O . PHE A 1 109 ? 15.501 0.765 -16.753 1.00 74.94 109 PHE A O 1
ATOM 903 N N . SER A 1 110 ? 14.222 -0.476 -15.396 1.00 79.00 110 SER A N 1
ATOM 904 C CA . SER A 1 110 ? 13.897 -1.494 -16.399 1.00 79.00 110 SER A CA 1
ATOM 905 C C . SER A 1 110 ? 12.805 -0.987 -17.347 1.00 79.00 110 SER A C 1
ATOM 907 O O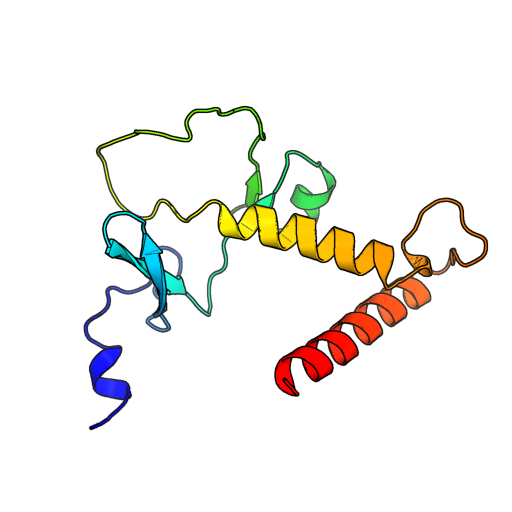 . SER A 1 110 ? 11.847 -0.360 -16.912 1.00 79.00 110 SER A O 1
ATOM 909 N N . LYS A 1 111 ? 12.888 -1.291 -18.645 1.00 81.56 111 LYS A N 1
ATOM 910 C CA . LYS A 1 111 ? 11.754 -1.091 -19.575 1.00 81.56 111 LYS A CA 1
ATOM 911 C C . LYS A 1 111 ? 10.801 -2.290 -19.614 1.00 81.56 111 LYS A C 1
ATOM 913 O O . LYS A 1 111 ? 9.701 -2.179 -20.137 1.00 81.56 111 LYS A O 1
ATOM 918 N N . ASN A 1 112 ? 11.219 -3.428 -19.060 1.00 85.88 112 ASN A N 1
ATOM 919 C CA . ASN A 1 112 ? 10.406 -4.636 -18.983 1.00 85.88 112 ASN A CA 1
ATOM 920 C C . ASN A 1 112 ? 9.481 -4.576 -17.755 1.00 85.88 112 ASN A C 1
ATOM 922 O O . ASN A 1 112 ? 9.972 -4.427 -16.631 1.00 85.88 112 ASN A O 1
ATOM 926 N N . PHE A 1 113 ? 8.172 -4.704 -17.992 1.00 87.75 113 PHE A N 1
ATOM 927 C CA . PHE A 1 113 ? 7.119 -4.680 -16.975 1.00 87.75 113 PHE A CA 1
ATOM 928 C C . PHE A 1 113 ? 7.226 -5.838 -15.974 1.00 87.75 113 PHE A C 1
ATOM 930 O O . PHE A 1 113 ? 7.143 -5.594 -14.773 1.00 87.75 113 PHE A O 1
ATOM 937 N N . PHE A 1 114 ? 7.525 -7.057 -16.435 1.00 90.44 114 PHE A N 1
ATOM 938 C CA . PHE A 1 114 ? 7.667 -8.240 -15.574 1.00 90.44 114 PHE A CA 1
ATOM 939 C C . PHE A 1 114 ? 8.739 -8.052 -14.496 1.00 90.44 114 PHE A C 1
ATOM 941 O O . PHE A 1 114 ? 8.582 -8.477 -13.356 1.00 90.44 114 PHE A O 1
ATOM 948 N N . ASN A 1 115 ? 9.822 -7.345 -14.827 1.00 87.19 115 ASN A N 1
ATOM 949 C CA . ASN A 1 115 ? 10.878 -7.045 -13.861 1.00 87.19 115 ASN A CA 1
ATOM 950 C C . ASN A 1 115 ? 10.424 -6.048 -12.788 1.00 87.19 115 ASN A C 1
ATOM 952 O O . ASN A 1 115 ? 10.910 -6.107 -11.661 1.00 87.19 115 ASN A O 1
ATOM 956 N N . HIS A 1 116 ? 9.540 -5.108 -13.133 1.00 87.25 116 HIS A N 1
ATOM 957 C CA . HIS A 1 116 ? 8.968 -4.181 -12.154 1.00 87.25 116 HIS A CA 1
ATOM 958 C C . HIS A 1 116 ? 7.973 -4.889 -11.252 1.00 87.25 116 HIS A C 1
ATOM 960 O O . HIS A 1 116 ? 8.047 -4.722 -10.039 1.00 87.25 116 HIS A O 1
ATOM 966 N N . GLU A 1 117 ? 7.100 -5.710 -11.829 1.00 90.38 117 GLU A N 1
ATOM 967 C CA . GLU A 1 117 ? 6.166 -6.545 -11.078 1.00 90.38 117 GLU A CA 1
ATOM 968 C C . GLU A 1 117 ? 6.913 -7.454 -10.095 1.00 90.38 117 GLU A C 1
ATOM 970 O O . GLU A 1 117 ? 6.662 -7.390 -8.893 1.00 90.38 117 GLU A O 1
ATOM 975 N N . GLY A 1 118 ? 7.913 -8.201 -10.571 1.00 91.12 118 GLY A N 1
ATOM 976 C CA . GLY A 1 118 ? 8.744 -9.054 -9.722 1.00 91.12 118 GLY A CA 1
ATOM 977 C C . GLY A 1 118 ? 9.465 -8.276 -8.617 1.00 91.12 118 GLY A C 1
ATOM 978 O O . GLY A 1 118 ? 9.492 -8.720 -7.473 1.00 91.12 118 GLY A O 1
ATOM 979 N N . ALA A 1 119 ? 9.997 -7.085 -8.916 1.00 89.75 119 ALA A N 1
ATOM 980 C CA . ALA A 1 119 ? 10.654 -6.246 -7.912 1.00 89.75 119 ALA A CA 1
ATOM 981 C C . ALA A 1 119 ? 9.680 -5.712 -6.847 1.00 89.75 119 ALA A C 1
ATOM 983 O O . ALA A 1 119 ? 10.046 -5.636 -5.673 1.00 89.75 119 ALA A O 1
ATOM 984 N N . ILE A 1 120 ? 8.454 -5.352 -7.239 1.00 90.50 120 ILE A N 1
ATOM 985 C CA . ILE A 1 120 ? 7.397 -4.922 -6.314 1.00 90.50 120 ILE A CA 1
ATOM 986 C C . ILE A 1 120 ? 6.959 -6.095 -5.435 1.00 90.50 120 ILE A C 1
ATOM 988 O O . ILE A 1 120 ? 6.900 -5.941 -4.218 1.00 90.50 120 ILE A O 1
ATOM 992 N N . LEU A 1 121 ? 6.692 -7.263 -6.024 1.00 91.75 121 LEU A N 1
ATOM 993 C CA . LEU A 1 121 ? 6.288 -8.460 -5.285 1.00 91.75 121 LEU A CA 1
ATOM 994 C C . LEU A 1 121 ? 7.365 -8.882 -4.287 1.00 91.75 121 LEU A C 1
ATOM 996 O O . LEU A 1 121 ? 7.070 -9.059 -3.107 1.00 91.75 121 LEU A O 1
ATOM 1000 N N . TYR A 1 122 ? 8.620 -8.958 -4.734 1.00 92.12 122 TYR A N 1
ATOM 1001 C CA . TYR A 1 122 ? 9.753 -9.270 -3.868 1.00 92.12 122 TYR A CA 1
ATOM 1002 C C . TYR A 1 122 ? 9.863 -8.280 -2.703 1.00 92.12 122 TYR A C 1
ATOM 1004 O O . TYR A 1 122 ? 9.996 -8.692 -1.551 1.00 92.12 122 TYR A O 1
ATOM 1012 N N . PHE A 1 123 ? 9.744 -6.976 -2.984 1.00 90.94 123 PHE A N 1
ATOM 1013 C CA . PHE A 1 123 ? 9.733 -5.954 -1.942 1.00 90.94 123 PHE A CA 1
ATOM 1014 C C . PHE A 1 123 ? 8.608 -6.184 -0.928 1.00 90.94 123 PHE A C 1
ATOM 1016 O O . PHE A 1 123 ? 8.862 -6.112 0.270 1.00 90.94 123 PHE A O 1
ATOM 1023 N N . ILE A 1 124 ? 7.380 -6.453 -1.385 1.00 90.19 124 ILE A N 1
ATOM 1024 C CA . ILE A 1 124 ? 6.222 -6.655 -0.503 1.00 90.19 124 ILE A CA 1
ATOM 1025 C C . ILE A 1 124 ? 6.443 -7.866 0.405 1.00 90.19 124 ILE A C 1
ATOM 1027 O O . ILE A 1 124 ? 6.212 -7.759 1.606 1.00 90.19 124 ILE A O 1
ATOM 1031 N N . HIS A 1 125 ? 6.906 -8.991 -0.144 1.00 90.62 125 HIS A N 1
ATOM 1032 C CA . HIS A 1 125 ? 7.192 -10.193 0.641 1.00 90.62 125 HIS A CA 1
ATOM 1033 C C . HIS A 1 125 ? 8.242 -9.922 1.717 1.00 90.62 125 HIS A C 1
ATOM 1035 O O . HIS A 1 125 ? 7.959 -10.098 2.899 1.00 90.62 125 HIS A O 1
ATOM 1041 N N . HIS A 1 126 ? 9.396 -9.387 1.318 1.00 91.31 126 HIS A N 1
ATOM 1042 C CA . HIS A 1 126 ? 10.477 -9.052 2.240 1.00 91.31 126 HIS A CA 1
ATOM 1043 C C . HIS A 1 126 ? 10.042 -8.038 3.309 1.00 91.31 126 HIS A C 1
ATOM 1045 O O . HIS A 1 126 ? 10.351 -8.185 4.486 1.00 91.31 126 HIS A O 1
ATOM 1051 N N . TYR A 1 127 ? 9.293 -7.002 2.923 1.00 88.56 127 TYR A N 1
ATOM 1052 C CA . TYR A 1 127 ? 8.809 -5.983 3.855 1.00 88.56 127 TYR A CA 1
ATOM 1053 C C . TYR A 1 127 ? 7.807 -6.545 4.868 1.00 88.56 127 TYR A C 1
ATOM 1055 O O . TYR A 1 127 ? 7.835 -6.178 6.042 1.00 88.56 127 TYR A O 1
ATOM 1063 N N . ASN A 1 128 ? 6.928 -7.443 4.425 1.00 88.06 128 ASN A N 1
ATOM 1064 C CA . ASN A 1 128 ? 5.985 -8.114 5.311 1.00 88.06 128 ASN A CA 1
ATOM 1065 C C . ASN A 1 128 ? 6.707 -9.051 6.284 1.00 88.06 128 ASN A C 1
ATOM 1067 O O . ASN A 1 128 ? 6.339 -9.086 7.454 1.00 88.06 128 ASN A O 1
ATOM 1071 N N . GLU A 1 129 ? 7.737 -9.769 5.832 1.00 91.44 129 GLU A N 1
ATOM 1072 C CA . GLU A 1 129 ? 8.582 -10.591 6.704 1.00 91.44 129 GLU A CA 1
ATOM 1073 C C . GLU A 1 129 ? 9.291 -9.741 7.764 1.00 91.44 129 GLU A C 1
ATOM 1075 O O . GLU A 1 129 ? 9.202 -10.064 8.947 1.00 91.44 129 GLU A O 1
ATOM 1080 N N . GLU A 1 130 ? 9.896 -8.608 7.383 1.00 88.88 130 GLU A N 1
ATOM 1081 C CA . GLU A 1 130 ? 10.509 -7.664 8.331 1.00 88.88 130 GLU A CA 1
ATOM 1082 C C . GLU A 1 130 ? 9.505 -7.211 9.407 1.00 88.88 130 GLU A C 1
ATOM 1084 O O . GLU A 1 130 ? 9.802 -7.284 10.600 1.00 88.88 130 GLU A O 1
ATOM 1089 N N . ILE A 1 131 ? 8.297 -6.794 9.002 1.00 83.31 131 ILE A N 1
ATOM 1090 C CA . ILE A 1 131 ? 7.249 -6.336 9.931 1.00 83.31 131 ILE A CA 1
ATOM 1091 C C . ILE A 1 131 ? 6.787 -7.455 10.864 1.00 83.31 131 ILE A C 1
ATOM 1093 O O . ILE A 1 131 ? 6.551 -7.194 12.037 1.00 83.31 131 ILE A O 1
ATOM 1097 N N . LEU A 1 132 ? 6.613 -8.675 10.355 1.00 79.44 132 LEU A N 1
ATOM 1098 C CA . LEU A 1 132 ? 6.154 -9.811 11.160 1.00 79.44 132 LEU A CA 1
ATOM 1099 C C . LEU A 1 132 ? 7.244 -10.352 12.091 1.00 79.44 132 LEU A C 1
ATOM 1101 O O . LEU A 1 132 ? 6.921 -10.989 13.091 1.00 79.44 132 LEU A O 1
ATOM 1105 N N . SER A 1 133 ? 8.513 -10.118 11.758 1.00 75.12 133 SER A N 1
ATOM 1106 C CA . SER A 1 133 ? 9.664 -10.518 12.574 1.00 75.12 133 SER A CA 1
ATOM 1107 C C . SER A 1 133 ? 9.980 -9.562 13.734 1.00 75.12 133 SER A C 1
ATOM 1109 O O . SER A 1 133 ? 10.824 -9.894 14.565 1.00 75.12 133 SER A O 1
ATOM 1111 N N . THR A 1 134 ? 9.318 -8.398 13.791 1.00 58.88 134 THR A N 1
ATOM 1112 C CA . THR A 1 134 ? 9.498 -7.351 14.816 1.00 58.88 134 THR A CA 1
ATOM 1113 C C . THR A 1 134 ? 8.361 -7.369 15.835 1.00 58.88 134 THR A C 1
ATOM 1115 O O . THR A 1 134 ? 8.653 -7.219 17.043 1.00 58.88 134 THR A O 1
#